Protein AF-A0A7Y0R347-F1 (afdb_monomer)

Secondary structure (DSSP, 8-state):
---HHHHHHHHHHHHHHHHHHHHT--SS-HHHHHHHHHHHHHHHHHHHHIIIIIITT-

InterPro domains:
  IPR012312 Hemerythrin-like [PF01814] (4-57)

Structure (mmCIF, N/CA/C/O backbone):
data_AF-A0A7Y0R347-F1
#
_entry.id   AF-A0A7Y0R347-F1
#
loop_
_atom_site.group_PDB
_atom_site.id
_atom_site.type_symbol
_atom_site.label_atom_id
_atom_site.label_alt_id
_atom_site.label_comp_id
_atom_site.label_asym_id
_atom_site.label_entity_id
_atom_site.label_seq_id
_atom_site.pdbx_PDB_ins_code
_atom_site.Cartn_x
_atom_site.Cartn_y
_atom_site.Cartn_z
_atom_site.occupancy
_atom_site.B_iso_or_equiv
_atom_site.auth_seq_id
_atom_site.auth_comp_id
_atom_site.auth_asym_id
_atom_site.auth_atom_id
_atom_site.pdbx_PDB_model_num
ATOM 1 N N . MET A 1 1 ? 9.038 16.122 -13.504 1.00 76.38 1 MET A N 1
ATOM 2 C CA . MET A 1 1 ? 8.350 14.934 -14.052 1.00 76.38 1 MET A CA 1
ATOM 3 C C . MET A 1 1 ? 8.690 13.789 -13.112 1.00 76.38 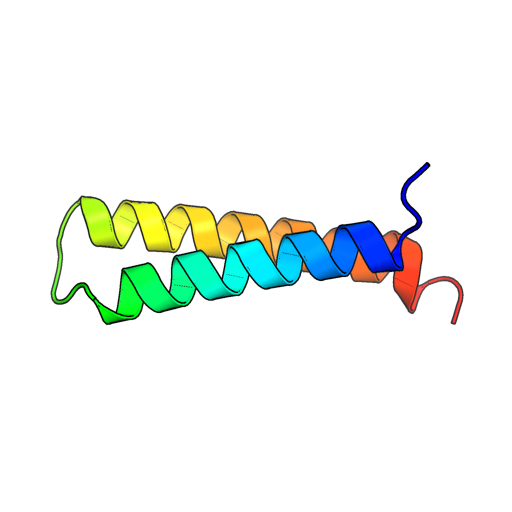1 MET A C 1
ATOM 5 O O . MET A 1 1 ? 9.872 13.634 -12.842 1.00 76.38 1 MET A O 1
ATOM 9 N N . LYS A 1 2 ? 7.705 13.102 -12.524 1.00 87.62 2 LYS A N 1
ATOM 10 C CA . LYS A 1 2 ? 7.967 11.980 -11.604 1.00 87.62 2 LYS A CA 1
ATOM 11 C C . LYS A 1 2 ? 8.386 10.747 -12.405 1.00 87.62 2 LYS A C 1
ATOM 13 O O . LYS A 1 2 ? 7.818 10.516 -13.472 1.00 87.62 2 LYS A O 1
ATOM 18 N N . ASN A 1 3 ? 9.371 9.997 -11.919 1.00 93.88 3 ASN A N 1
ATOM 19 C CA . ASN A 1 3 ? 9.740 8.699 -12.489 1.00 93.88 3 ASN A CA 1
ATOM 20 C C . ASN A 1 3 ? 8.943 7.561 -11.812 1.00 93.88 3 ASN A C 1
ATOM 22 O O . ASN A 1 3 ? 8.200 7.796 -10.859 1.00 93.88 3 ASN A O 1
ATOM 26 N N . ILE A 1 4 ? 9.088 6.325 -12.301 1.00 92.88 4 ILE A N 1
ATOM 27 C CA . ILE A 1 4 ? 8.368 5.166 -11.747 1.00 92.88 4 ILE A CA 1
ATOM 28 C C . ILE A 1 4 ? 8.684 4.919 -10.262 1.00 92.88 4 ILE A C 1
ATOM 30 O O . ILE A 1 4 ? 7.778 4.601 -9.499 1.00 92.88 4 ILE A O 1
ATOM 34 N N . PHE A 1 5 ? 9.926 5.142 -9.821 1.00 95.25 5 PHE A N 1
ATOM 35 C CA . PHE A 1 5 ? 10.314 4.993 -8.416 1.00 95.25 5 PHE A CA 1
ATOM 36 C C . PHE A 1 5 ? 9.618 6.019 -7.522 1.00 95.25 5 PHE A C 1
ATOM 38 O O . PHE A 1 5 ? 9.152 5.664 -6.442 1.00 95.25 5 PHE A O 1
ATOM 45 N N . ASP A 1 6 ? 9.510 7.271 -7.976 1.00 97.19 6 ASP A N 1
ATOM 46 C CA . ASP A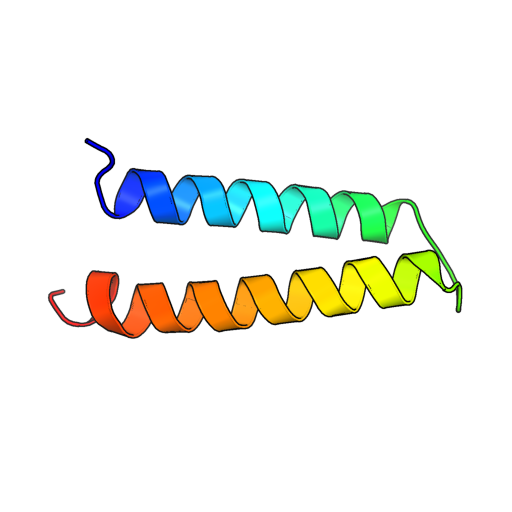 1 6 ? 8.811 8.324 -7.235 1.00 97.19 6 ASP A CA 1
ATOM 47 C C . ASP A 1 6 ? 7.334 7.952 -7.035 1.00 97.19 6 ASP A C 1
ATOM 49 O O . ASP A 1 6 ? 6.807 8.069 -5.931 1.00 97.19 6 ASP A O 1
ATOM 53 N N . VAL A 1 7 ? 6.678 7.452 -8.090 1.00 96.62 7 VAL A N 1
ATOM 54 C CA . VAL A 1 7 ? 5.265 7.046 -8.036 1.00 96.62 7 VAL A CA 1
ATOM 55 C C . VAL A 1 7 ? 5.061 5.831 -7.127 1.00 96.62 7 VAL A C 1
ATOM 57 O O . VAL A 1 7 ? 4.150 5.838 -6.298 1.00 96.62 7 VAL A O 1
ATOM 60 N N . LEU A 1 8 ? 5.910 4.804 -7.236 1.00 97.50 8 LEU A N 1
ATOM 61 C CA . LEU A 1 8 ? 5.814 3.617 -6.380 1.00 97.50 8 LEU A CA 1
ATOM 62 C C . LEU A 1 8 ? 6.055 3.963 -4.908 1.00 97.50 8 LEU A C 1
ATOM 64 O O . LEU A 1 8 ? 5.323 3.485 -4.042 1.00 97.50 8 LEU A O 1
ATOM 68 N N . LYS A 1 9 ? 7.012 4.852 -4.620 1.00 98.12 9 LYS A N 1
ATOM 69 C CA . LYS A 1 9 ? 7.280 5.315 -3.257 1.00 98.12 9 LYS A CA 1
ATOM 70 C C . LYS A 1 9 ? 6.093 6.076 -2.666 1.00 98.12 9 LYS A C 1
ATOM 72 O O . LYS A 1 9 ? 5.736 5.837 -1.519 1.00 98.12 9 LYS A O 1
ATOM 77 N N . GLU A 1 10 ? 5.455 6.956 -3.433 1.00 98.25 10 GLU A N 1
ATOM 78 C CA . GLU A 1 10 ? 4.243 7.655 -2.982 1.00 98.25 10 GLU A CA 1
ATOM 79 C C . GLU A 1 10 ? 3.087 6.688 -2.692 1.00 98.25 10 GLU A C 1
ATOM 81 O O . GLU A 1 10 ? 2.384 6.851 -1.693 1.00 98.25 10 GLU A O 1
ATOM 86 N N . SER A 1 11 ? 2.925 5.651 -3.518 1.00 98.50 11 SER A N 1
ATOM 87 C CA . SER A 1 11 ? 1.954 4.582 -3.265 1.00 98.50 11 SER A CA 1
ATOM 88 C C . SER A 1 11 ? 2.279 3.807 -1.978 1.00 98.50 11 SER A C 1
ATOM 90 O O . SER A 1 11 ? 1.382 3.572 -1.167 1.00 98.50 11 SER A O 1
ATOM 92 N N . HIS A 1 12 ? 3.557 3.498 -1.707 1.00 98.75 12 HIS A N 1
ATOM 93 C CA . HIS A 1 12 ? 3.969 2.899 -0.428 1.00 98.75 12 HIS A CA 1
ATOM 94 C C . HIS A 1 12 ? 3.624 3.783 0.771 1.00 98.75 12 HIS A 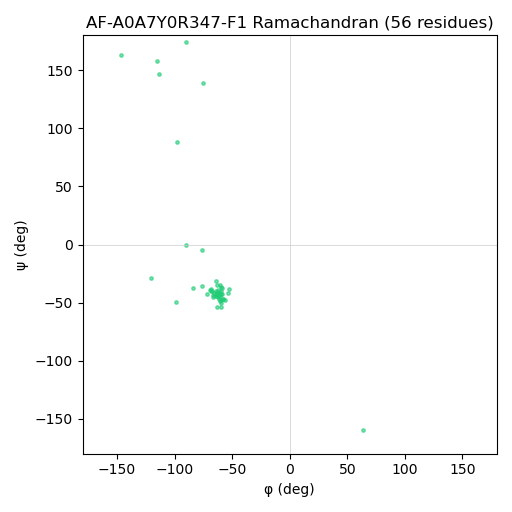C 1
ATOM 96 O O . HIS A 1 12 ? 3.132 3.266 1.773 1.00 98.75 12 HIS A O 1
ATOM 102 N N . GLU A 1 13 ? 3.843 5.100 0.694 1.00 98.75 13 GLU A N 1
ATOM 103 C CA . GLU A 1 13 ? 3.465 5.996 1.797 1.00 98.75 13 GLU A CA 1
ATOM 104 C C . GLU A 1 13 ? 1.953 5.963 2.052 1.00 98.75 13 GLU A C 1
ATOM 106 O O . GLU A 1 13 ? 1.522 5.874 3.201 1.00 98.75 13 GLU A O 1
ATOM 111 N N . LYS A 1 14 ? 1.130 5.947 0.997 1.00 98.69 14 LYS A N 1
ATOM 112 C CA . LYS A 1 14 ? -0.327 5.820 1.143 1.00 98.69 14 LYS A CA 1
ATOM 113 C C . LYS A 1 14 ? -0.729 4.498 1.807 1.00 98.69 14 LYS A C 1
ATOM 115 O O . LYS A 1 14 ? -1.591 4.500 2.685 1.00 98.69 14 LYS A O 1
ATOM 120 N N . GLN A 1 15 ? -0.100 3.385 1.428 1.00 98.88 15 GLN A N 1
ATOM 121 C CA . GLN A 1 15 ? -0.346 2.080 2.053 1.00 98.88 15 GLN A CA 1
ATOM 122 C C . GLN A 1 15 ? 0.010 2.089 3.545 1.00 98.88 15 GLN A C 1
ATOM 124 O O . GLN A 1 15 ? -0.771 1.587 4.353 1.00 98.88 15 GLN A O 1
ATOM 129 N N . ARG A 1 16 ? 1.146 2.693 3.925 1.00 98.81 16 ARG A N 1
ATOM 130 C CA . ARG 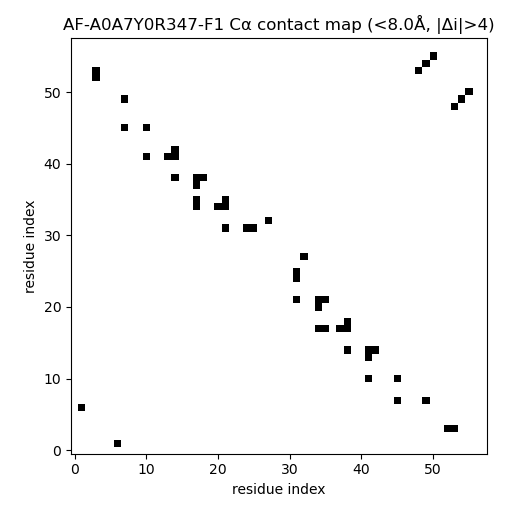A 1 16 ? 1.554 2.823 5.335 1.00 98.81 16 ARG A CA 1
ATOM 131 C C . ARG A 1 16 ? 0.545 3.629 6.141 1.00 98.81 16 ARG A C 1
ATOM 133 O O . ARG A 1 16 ? 0.098 3.152 7.172 1.00 98.81 16 ARG A O 1
ATOM 140 N N . LEU A 1 17 ? 0.103 4.775 5.625 1.00 98.75 17 LEU A N 1
ATOM 141 C CA . LEU A 1 17 ? -0.899 5.604 6.300 1.00 98.75 17 LEU A CA 1
ATOM 142 C C . LEU A 1 17 ? -2.225 4.861 6.521 1.00 98.75 17 LEU A C 1
ATOM 144 O O . LEU A 1 17 ? -2.840 4.992 7.577 1.00 98.75 17 LEU A O 1
ATOM 148 N N . LEU A 1 18 ? -2.668 4.067 5.542 1.00 98.81 18 LEU A N 1
ATOM 149 C CA . LEU A 1 18 ? -3.881 3.255 5.674 1.00 98.81 18 LEU A CA 1
ATOM 150 C C . LEU A 1 18 ? -3.706 2.118 6.689 1.00 98.81 18 LEU A C 1
ATOM 152 O O . LEU A 1 18 ? -4.632 1.828 7.446 1.00 98.81 18 LEU A O 1
ATOM 156 N N . LEU A 1 19 ? -2.529 1.489 6.730 1.00 98.69 19 LEU A N 1
ATOM 157 C CA . LEU A 1 19 ? -2.195 0.481 7.736 1.00 98.69 19 LEU A CA 1
ATOM 158 C C . LEU A 1 19 ? -2.147 1.084 9.143 1.00 98.69 19 LEU A C 1
ATOM 160 O O . LEU A 1 19 ? -2.745 0.511 10.051 1.00 98.69 19 LEU A O 1
ATOM 164 N N . ASP A 1 20 ? -1.522 2.247 9.314 1.00 98.69 20 ASP A N 1
ATOM 165 C CA . ASP A 1 20 ? -1.490 2.974 10.586 1.00 98.69 20 ASP A CA 1
ATOM 166 C C . ASP A 1 20 ? -2.913 3.318 11.045 1.00 98.69 20 ASP A C 1
ATOM 168 O O . ASP A 1 20 ? -3.310 2.979 12.159 1.00 98.69 20 ASP A O 1
ATOM 172 N N . ALA A 1 21 ? -3.746 3.867 10.155 1.00 98.19 21 ALA A N 1
ATOM 173 C CA . ALA A 1 21 ? -5.147 4.162 10.455 1.00 98.19 21 ALA A CA 1
ATOM 174 C C . ALA A 1 21 ? -5.957 2.905 10.830 1.00 98.19 21 ALA A C 1
ATOM 176 O O . ALA A 1 21 ? -6.845 2.953 11.684 1.00 98.19 21 ALA A O 1
ATOM 177 N N . LEU A 1 22 ? -5.652 1.752 10.228 1.00 98.50 22 LEU A N 1
ATOM 178 C CA . LEU A 1 22 ? -6.230 0.478 10.646 1.00 98.50 22 LEU A CA 1
ATOM 179 C C . LEU A 1 22 ? -5.729 0.059 12.032 1.00 98.50 22 LEU A C 1
ATOM 181 O O . LEU A 1 22 ? -6.532 -0.446 12.810 1.00 98.50 22 LEU A O 1
ATOM 185 N N . MET A 1 23 ? -4.460 0.252 12.379 1.00 98.19 23 MET A N 1
ATOM 186 C CA . MET A 1 23 ? -3.947 -0.098 13.712 1.00 98.19 23 MET A CA 1
ATOM 187 C C . MET A 1 23 ? -4.591 0.734 14.829 1.00 98.19 23 MET A C 1
ATOM 189 O O . MET A 1 23 ? -4.840 0.202 15.907 1.00 98.19 23 MET A O 1
ATOM 193 N N . GLU A 1 24 ? -4.970 1.980 14.540 1.00 98.12 24 GLU A N 1
ATOM 194 C CA . GLU A 1 24 ? -5.698 2.857 15.470 1.00 98.12 24 GLU A CA 1
ATOM 195 C C . GLU A 1 24 ? -7.194 2.507 15.618 1.00 98.12 24 GLU A C 1
ATOM 197 O O . GLU A 1 24 ? -7.910 3.096 16.430 1.00 98.12 24 GLU A O 1
ATOM 202 N N . THR A 1 25 ? -7.704 1.540 14.846 1.00 97.31 25 THR A N 1
ATOM 203 C CA . THR A 1 25 ? -9.096 1.072 14.938 1.00 97.31 25 THR A CA 1
ATOM 204 C C . THR A 1 25 ? -9.172 -0.382 15.392 1.00 97.31 25 THR A C 1
ATOM 206 O O . THR A 1 25 ? -8.246 -1.173 15.230 1.00 97.31 25 THR A O 1
ATOM 209 N N . SER A 1 26 ? -10.321 -0.780 15.933 1.00 96.62 26 SER A N 1
ATOM 210 C CA . SER A 1 26 ? -10.563 -2.156 16.368 1.00 96.62 26 SER A CA 1
ATOM 211 C C . SER A 1 26 ? -12.020 -2.562 16.163 1.00 96.62 26 SER A C 1
ATOM 213 O O . SER A 1 26 ? -12.896 -1.717 15.964 1.00 96.62 26 SER A O 1
ATOM 215 N N . GLY A 1 27 ? -12.267 -3.874 16.189 1.00 96.31 27 GLY A N 1
ATOM 216 C CA . GLY A 1 27 ? -13.600 -4.440 16.012 1.00 96.31 27 GLY A CA 1
ATOM 217 C C . GLY A 1 27 ? -14.197 -4.171 14.632 1.00 96.31 27 GLY A C 1
ATOM 218 O O . GLY A 1 27 ? -13.493 -3.907 13.657 1.00 96.31 27 GLY A O 1
ATOM 219 N N . ASP A 1 28 ? -15.517 -4.272 14.555 1.00 97.19 28 ASP A N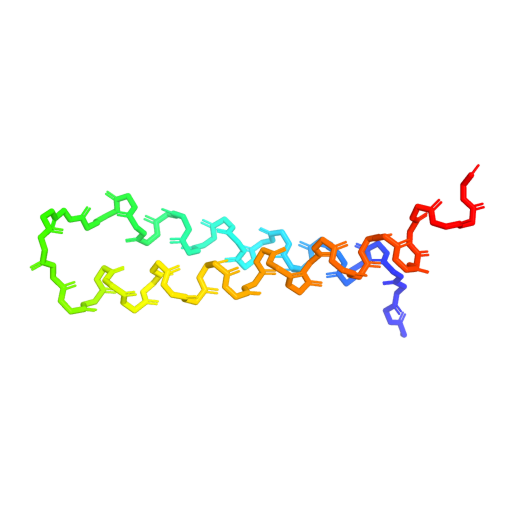 1
ATOM 220 C CA . ASP A 1 28 ? -16.277 -4.035 13.337 1.00 97.19 28 ASP A CA 1
ATOM 221 C C . ASP A 1 28 ? -16.842 -2.610 13.332 1.00 97.19 28 ASP A C 1
ATOM 223 O O . ASP A 1 28 ? -17.944 -2.364 13.820 1.00 97.19 28 ASP A O 1
ATOM 227 N N . SER A 1 29 ? -16.062 -1.656 12.816 1.00 97.50 29 SER A N 1
ATOM 228 C CA . SER A 1 29 ? -16.504 -0.271 12.652 1.00 97.50 29 SER A CA 1
ATOM 229 C C . SER A 1 29 ? -16.609 0.113 11.170 1.00 97.50 29 SER A C 1
ATOM 231 O O . SER A 1 29 ? -15.799 -0.346 10.354 1.00 97.50 29 SER A O 1
ATOM 233 N N . PRO A 1 30 ? -17.565 0.988 10.794 1.00 98.06 30 PRO A N 1
ATOM 234 C CA . PRO A 1 30 ? -17.679 1.485 9.421 1.00 98.06 30 PRO A CA 1
ATOM 235 C C . PRO A 1 30 ? -16.371 2.095 8.898 1.00 98.06 30 PRO A C 1
ATOM 237 O O . PRO A 1 30 ? -15.950 1.788 7.787 1.00 98.06 30 PRO A O 1
ATOM 240 N N . THR A 1 31 ? -15.680 2.874 9.734 1.00 97.38 31 THR A N 1
ATOM 241 C CA . THR A 1 31 ? -14.389 3.497 9.409 1.00 97.38 31 THR A CA 1
ATOM 242 C C . THR A 1 31 ? -13.293 2.463 9.145 1.00 97.38 31 THR A C 1
ATOM 244 O O . THR A 1 31 ? -12.554 2.588 8.172 1.00 97.38 31 THR A O 1
ATOM 247 N N . ARG A 1 32 ? -13.207 1.391 9.948 1.00 98.44 32 ARG A N 1
ATOM 248 C CA . ARG A 1 32 ? -12.231 0.315 9.709 1.00 98.44 32 ARG A CA 1
ATOM 249 C C . ARG A 1 32 ? -12.495 -0.395 8.382 1.00 98.44 32 ARG A C 1
ATOM 251 O O . ARG A 1 32 ? -11.553 -0.703 7.656 1.00 98.44 32 ARG A O 1
ATOM 258 N N . ARG A 1 33 ? -13.766 -0.660 8.056 1.00 98.50 33 ARG A N 1
ATOM 259 C CA . ARG A 1 33 ? -14.149 -1.280 6.775 1.00 98.50 33 ARG A CA 1
ATOM 260 C C . ARG A 1 33 ? -13.749 -0.410 5.588 1.00 98.50 33 ARG A C 1
ATOM 262 O O . ARG A 1 33 ? -13.273 -0.944 4.590 1.00 98.50 33 ARG A O 1
ATOM 269 N N . GLU A 1 34 ? -13.924 0.900 5.710 1.00 98.44 34 GLU A N 1
ATOM 270 C CA . GLU A 1 34 ? -13.503 1.870 4.703 1.00 98.44 34 GLU A CA 1
ATOM 271 C C . GLU A 1 34 ? -11.983 1.876 4.512 1.00 98.44 34 GLU A C 1
ATOM 273 O O . GLU A 1 34 ? -11.526 1.611 3.402 1.00 98.44 34 GLU A O 1
ATOM 278 N N . PHE A 1 35 ? -11.196 2.049 5.578 1.00 98.62 35 PHE A N 1
ATOM 279 C CA . PHE A 1 35 ? -9.733 2.016 5.464 1.00 98.62 35 PHE A CA 1
ATOM 280 C C . PHE A 1 35 ? -9.218 0.691 4.904 1.00 98.62 35 PHE A C 1
ATOM 282 O O . PHE A 1 35 ? -8.294 0.678 4.095 1.00 98.62 35 PHE A O 1
ATOM 289 N N . TYR A 1 36 ? -9.839 -0.431 5.276 1.00 98.56 36 TYR A N 1
ATOM 290 C CA . TYR A 1 36 ? -9.470 -1.735 4.736 1.00 98.56 36 TYR A CA 1
ATOM 291 C C . TYR A 1 36 ? -9.789 -1.859 3.241 1.00 98.56 36 TYR A C 1
ATOM 293 O O . TYR A 1 36 ? -8.964 -2.362 2.478 1.00 98.56 36 TYR A O 1
ATOM 301 N N . ARG A 1 37 ? -10.968 -1.395 2.803 1.00 98.69 37 ARG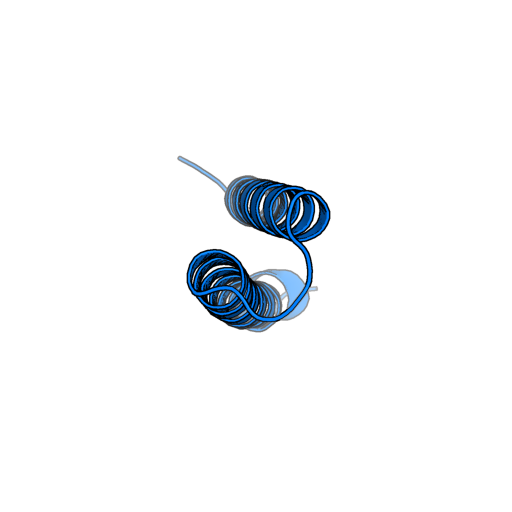 A N 1
ATOM 302 C CA . ARG A 1 37 ? -11.347 -1.363 1.382 1.00 98.69 37 ARG A CA 1
ATOM 303 C C . ARG A 1 37 ? -10.347 -0.536 0.579 1.00 98.69 37 ARG A C 1
ATOM 305 O O . ARG A 1 37 ? -9.890 -0.988 -0.469 1.00 98.69 37 ARG A O 1
ATOM 312 N N . ASP A 1 38 ? -10.007 0.644 1.080 1.00 98.75 38 ASP A N 1
ATOM 313 C CA . ASP A 1 38 ? -9.118 1.572 0.391 1.00 98.75 38 ASP A CA 1
AT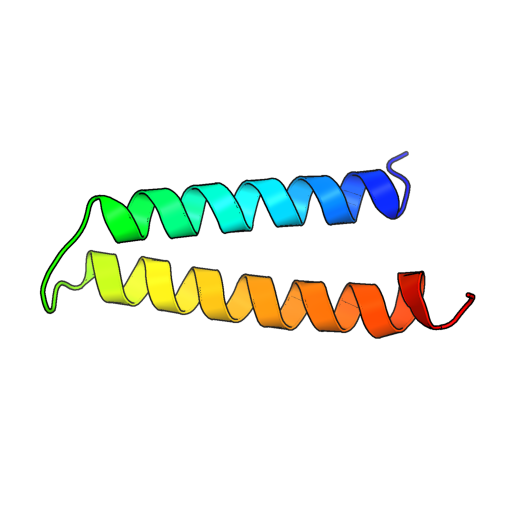OM 314 C C . ASP A 1 38 ? -7.681 1.032 0.346 1.00 98.75 38 ASP A C 1
ATOM 316 O O . ASP A 1 38 ? -7.036 1.103 -0.700 1.00 98.75 38 ASP A O 1
ATOM 320 N N . LEU A 1 39 ? -7.209 0.400 1.430 1.00 98.88 39 LEU A N 1
ATOM 321 C CA . LEU A 1 39 ? -5.924 -0.304 1.461 1.00 98.88 39 LEU A CA 1
ATOM 322 C C . LEU A 1 39 ? -5.885 -1.434 0.435 1.00 98.88 39 LEU A C 1
ATOM 324 O O . LEU A 1 39 ? -4.924 -1.542 -0.323 1.00 98.88 39 LEU A O 1
ATOM 328 N N . LYS A 1 40 ? -6.926 -2.271 0.399 1.00 98.81 40 LYS A N 1
ATOM 329 C CA . LYS A 1 40 ? -7.007 -3.386 -0.547 1.0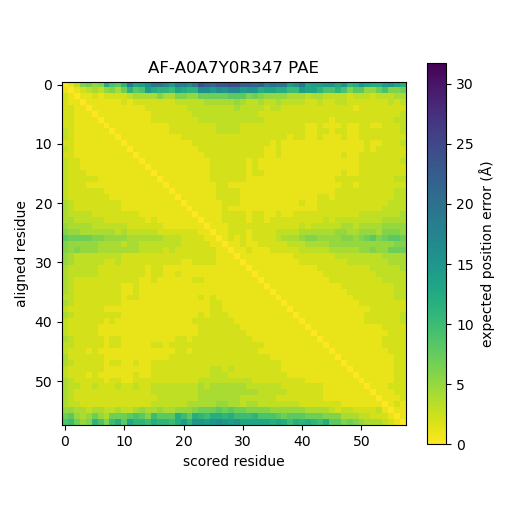0 98.81 40 LYS A CA 1
ATOM 330 C C . LYS A 1 40 ? -6.926 -2.885 -1.988 1.00 98.81 40 LYS A C 1
ATOM 332 O O . LYS A 1 40 ? -6.157 -3.428 -2.774 1.00 98.81 40 LYS A O 1
ATOM 337 N N . HIS A 1 41 ? -7.683 -1.840 -2.316 1.00 98.75 41 HIS A N 1
ATOM 338 C CA . HIS A 1 41 ? -7.656 -1.250 -3.649 1.00 98.75 41 HIS A CA 1
ATOM 339 C C . HIS A 1 41 ? -6.272 -0.685 -4.001 1.00 98.75 41 HIS A C 1
ATOM 341 O O . HIS A 1 41 ? -5.768 -0.947 -5.091 1.00 98.75 41 HIS A O 1
ATOM 347 N N . GLU A 1 42 ? -5.634 0.044 -3.080 1.00 98.75 42 GLU A N 1
ATOM 348 C CA . GLU A 1 42 ? -4.293 0.598 -3.297 1.00 98.75 42 GLU A CA 1
ATOM 349 C C . GLU A 1 42 ? -3.251 -0.502 -3.537 1.00 98.75 42 GLU A C 1
ATOM 351 O O . GLU A 1 42 ? -2.447 -0.380 -4.455 1.00 98.75 42 GLU A O 1
ATOM 356 N N . LEU A 1 43 ? -3.294 -1.594 -2.767 1.00 98.88 43 LEU A N 1
ATOM 357 C CA . LEU A 1 43 ? -2.388 -2.735 -2.940 1.00 98.88 43 LEU A CA 1
ATOM 358 C C . LEU A 1 43 ? -2.575 -3.421 -4.301 1.00 98.88 43 LEU A C 1
ATOM 360 O O . LEU A 1 43 ? -1.590 -3.750 -4.957 1.00 98.88 43 LEU A O 1
ATOM 364 N N . GLU A 1 44 ? -3.820 -3.604 -4.751 1.00 98.75 44 GLU A N 1
ATOM 365 C CA . GLU A 1 44 ? -4.117 -4.190 -6.066 1.00 98.75 44 GLU A CA 1
ATOM 366 C C . GLU A 1 44 ? -3.593 -3.311 -7.211 1.00 98.75 44 GLU A C 1
ATOM 368 O O . GLU A 1 44 ? -2.985 -3.817 -8.157 1.00 98.75 44 GLU A O 1
ATOM 373 N N . GLN A 1 45 ? -3.798 -1.991 -7.130 1.00 98.38 45 GLN A N 1
ATOM 374 C CA . GLN A 1 45 ? -3.284 -1.061 -8.140 1.00 98.38 45 GLN A CA 1
ATOM 375 C C . GLN A 1 45 ? -1.754 -0.985 -8.120 1.00 98.38 45 GLN A C 1
ATOM 377 O O . GLN A 1 45 ? -1.132 -0.952 -9.182 1.00 98.38 45 GLN A O 1
ATOM 382 N N . HIS A 1 46 ? -1.153 -0.990 -6.929 1.00 98.50 46 HIS A N 1
ATOM 383 C CA . HIS A 1 46 ? 0.293 -0.975 -6.755 1.00 98.50 46 HIS A CA 1
ATOM 384 C C . HIS A 1 46 ? 0.949 -2.190 -7.408 1.00 98.50 46 HIS A C 1
ATOM 386 O O . HIS A 1 46 ? 1.799 -2.022 -8.279 1.00 98.50 46 HIS A O 1
ATOM 392 N N . ALA A 1 47 ? 0.498 -3.397 -7.058 1.00 98.44 47 ALA A N 1
ATOM 393 C CA . ALA A 1 47 ? 1.044 -4.633 -7.610 1.00 98.44 47 ALA A CA 1
ATOM 394 C C . ALA A 1 47 ? 0.908 -4.677 -9.141 1.00 98.44 47 ALA A C 1
ATOM 396 O O . ALA A 1 47 ? 1.864 -4.993 -9.846 1.00 98.44 47 ALA A O 1
ATOM 397 N N . ALA A 1 48 ? -0.246 -4.265 -9.682 1.00 97.69 48 ALA A N 1
ATOM 398 C CA . ALA A 1 48 ? -0.445 -4.195 -11.128 1.00 97.69 48 ALA A CA 1
ATOM 399 C C . ALA A 1 48 ? 0.504 -3.192 -11.817 1.00 97.69 48 ALA A C 1
ATOM 401 O O . ALA A 1 48 ? 0.923 -3.418 -12.956 1.00 97.69 48 ALA A O 1
ATOM 402 N N . ALA A 1 49 ? 0.835 -2.076 -11.160 1.00 96.50 49 ALA A N 1
ATOM 403 C CA . ALA A 1 49 ? 1.799 -1.107 -11.672 1.00 96.50 49 ALA A CA 1
ATOM 404 C C . ALA A 1 49 ? 3.234 -1.650 -11.614 1.00 96.50 49 ALA A C 1
ATOM 406 O O . ALA A 1 49 ? 3.978 -1.506 -12.588 1.00 96.50 49 ALA A O 1
ATOM 407 N N . GLU A 1 50 ? 3.612 -2.308 -10.517 1.00 97.81 50 GLU A N 1
ATOM 408 C CA . GLU A 1 50 ? 4.916 -2.958 -10.395 1.00 97.81 50 GLU A CA 1
ATOM 409 C C . GLU A 1 50 ? 5.106 -4.024 -11.479 1.00 97.81 50 GLU A C 1
ATOM 411 O O . GLU A 1 50 ? 6.085 -3.965 -12.220 1.00 97.81 50 GLU A O 1
ATOM 416 N N . GLU A 1 51 ? 4.146 -4.936 -11.659 1.00 97.81 51 GLU A N 1
ATOM 417 C CA . GLU A 1 51 ? 4.210 -5.988 -12.682 1.00 97.81 51 GLU A CA 1
ATOM 418 C C . GLU A 1 51 ? 4.402 -5.422 -14.093 1.00 97.81 51 GLU A C 1
ATOM 420 O O . GLU A 1 51 ? 5.264 -5.880 -14.842 1.00 97.81 51 GLU A O 1
ATOM 425 N N . ARG A 1 52 ? 3.615 -4.405 -14.463 1.00 95.62 52 ARG A N 1
ATOM 426 C CA . ARG A 1 52 ? 3.601 -3.864 -15.831 1.00 95.62 52 ARG A CA 1
ATOM 427 C C . ARG A 1 52 ? 4.801 -2.987 -16.158 1.00 95.62 52 ARG A C 1
ATOM 429 O O . ARG A 1 52 ? 5.221 -2.965 -17.312 1.00 95.62 52 ARG A O 1
ATOM 436 N N . TYR A 1 53 ? 5.295 -2.220 -15.188 1.00 94.31 53 TYR A N 1
ATOM 437 C CA . TYR A 1 53 ? 6.242 -1.133 -15.458 1.00 94.31 53 TYR A CA 1
ATOM 438 C C . TYR A 1 53 ? 7.580 -1.289 -14.754 1.00 94.31 53 TYR A C 1
ATOM 440 O O . TYR A 1 53 ? 8.578 -0.784 -15.265 1.00 94.31 53 TYR A O 1
ATOM 448 N N . PHE A 1 54 ? 7.612 -1.945 -13.595 1.00 95.06 54 PHE A N 1
ATOM 449 C CA . PHE A 1 54 ? 8.836 -2.097 -12.821 1.00 95.06 54 PHE A CA 1
ATOM 450 C C . PHE A 1 54 ? 9.492 -3.455 -13.053 1.00 95.06 54 PHE A C 1
ATOM 452 O O . PHE A 1 54 ? 10.669 -3.494 -13.385 1.00 95.06 54 PHE A O 1
ATOM 459 N N . TYR A 1 55 ? 8.734 -4.549 -12.951 1.00 95.81 55 TYR A N 1
ATOM 460 C CA . TYR A 1 55 ? 9.259 -5.908 -13.080 1.00 95.81 55 TYR A CA 1
ATOM 461 C C . TYR A 1 55 ? 9.377 -6.394 -14.525 1.00 95.81 55 TYR A C 1
ATOM 463 O O . TYR A 1 55 ? 10.352 -7.060 -14.842 1.00 95.81 55 TYR A O 1
ATOM 471 N N . ALA A 1 56 ? 8.442 -6.050 -15.419 1.00 94.69 56 ALA A N 1
ATOM 472 C CA . ALA A 1 56 ? 8.517 -6.457 -16.827 1.00 94.69 56 ALA A CA 1
ATOM 473 C C . ALA A 1 56 ? 9.848 -6.126 -17.553 1.00 94.69 56 ALA A C 1
ATOM 475 O O . ALA A 1 56 ? 10.261 -6.933 -18.386 1.00 94.69 56 ALA A O 1
ATOM 476 N N . PRO A 1 57 ? 10.511 -4.973 -17.311 1.00 89.94 57 PRO A N 1
ATOM 477 C CA . PRO A 1 57 ? 11.790 -4.646 -17.949 1.00 89.94 57 PRO A CA 1
ATOM 478 C C . PRO A 1 57 ? 13.053 -5.113 -17.194 1.00 89.94 57 PRO A C 1
ATOM 480 O O . PRO A 1 57 ? 14.147 -4.811 -17.675 1.00 89.94 57 PRO A O 1
ATOM 483 N N . LEU A 1 58 ? 12.932 -5.762 -16.027 1.00 86.06 58 LEU A N 1
ATOM 484 C CA . LEU A 1 58 ? 14.064 -6.252 -15.217 1.00 86.06 58 LEU A CA 1
ATOM 485 C C . LEU A 1 58 ? 14.506 -7.659 -15.638 1.00 86.06 58 LEU A C 1
ATOM 487 O O . LEU A 1 58 ? 15.736 -7.894 -15.610 1.00 86.06 58 L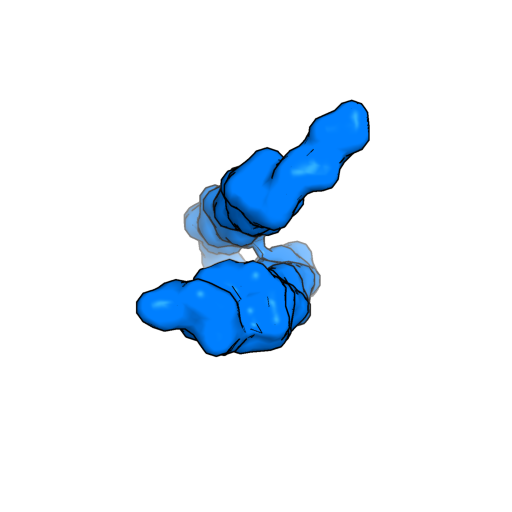EU A O 1
#

Foldseek 3Di:
DDDLVNVLVVLVVLLVVLVVQLVVDDDDDPSNVVSVVVNVVSVVVSVVSCVPPPPVVD

Organism: Vibrio alginolyticus (NCBI:txid663)

Radius of gyration: 13.62 Å; Cα contacts (8 Å, |Δi|>4): 26; chains: 1; bounding box: 32×21×34 Å

Mean predicted aligned error: 2.51 Å

Solvent-accessible surface area (backbone atoms only — not comparable to full-atom values): 3390 Å² total; per-residue (Å²): 133,83,53,72,66,55,52,53,51,53,51,49,53,53,48,49,54,33,50,52,57,43,70,79,47,71,85,93,39,74,67,48,53,48,40,50,54,53,40,52,52,50,52,56,55,49,52,56,46,40,51,69,67,57,55,66,83,108

pLDDT: mean 96.79, std 3.75, range [76.38, 98.88]

Nearest PDB structures (foldseek):
  6jqa-assembly1_A  TM=9.074E-01  e=1.721E+00  Onion yellows phytoplasma OY-W
  6jqa-assembly1_B  TM=9.219E-01  e=3.036E+00  Onion yellows phytoplasma OY-W
  1wpa-assembly1_A  TM=8.405E-01  e=3.908E+00  Homo sapiens
  6l4u-assembly1_F  TM=8.555E-01  e=7.819E+00  Chaetoceros neogracilis

Sequence (58 aa):
MKNIFDVLKESHEKQRLLLDALMETSGDSPTRREFYRDLKHELEQHAAAEERYFYAPL